Protein AF-A0A1I6TSQ2-F1 (afdb_monomer_lite)

Foldseek 3Di:
DDQDPVNVVVLQCLLQDDPDVVLNVVLLVCLVVVLVVVLVVVQVVCCVPPRHDPVCSVVSSVVSSSVSSSVSSNVVSVVVVVD

Secondary structure (DSSP, 8-state):
----HHHHHHHHHHHH--S-HHHHHHHHHHHHHHHHHHHHHHHHHHHHHH---HHHHHHHHHHHHHHHHHHHHHHHHHHHH--

Sequence (83 aa):
MMTSLTEVKNMWSTTTDYNSPWLKLFSVIATVVVGWAISWELSGAWEEMFGYSSVITVLTTILVLLTLYFCFSYVITQTSKLN

pLDDT: mean 84.0, std 8.36, range [47.41, 92.25]

Organism: NCBI:txid619731

Structure (mmCIF, N/CA/C/O backbone):
data_AF-A0A1I6TSQ2-F1
#
_entry.id   AF-A0A1I6TSQ2-F1
#
loop_
_atom_site.group_PDB
_atom_site.id
_atom_site.type_symbol
_atom_site.label_atom_id
_atom_site.label_alt_id
_atom_site.label_comp_id
_atom_site.label_asym_id
_atom_site.label_entity_id
_atom_site.label_seq_id
_atom_site.pdbx_PDB_ins_code
_atom_site.Cartn_x
_atom_site.Cartn_y
_atom_site.Cartn_z
_atom_site.occupancy
_atom_site.B_iso_or_equiv
_atom_site.auth_seq_id
_atom_site.auth_comp_id
_atom_site.auth_asym_id
_atom_site.auth_atom_id
_atom_site.pdbx_PDB_model_num
ATOM 1 N N . MET A 1 1 ? -15.336 17.744 -8.093 1.00 47.41 1 MET A N 1
ATOM 2 C CA . MET A 1 1 ? -15.363 17.797 -6.618 1.00 47.41 1 MET A CA 1
ATOM 3 C C . MET A 1 1 ? -13.959 17.437 -6.166 1.00 47.41 1 MET A C 1
ATOM 5 O O . MET A 1 1 ? -13.523 16.338 -6.476 1.00 47.41 1 MET A O 1
ATOM 9 N N . MET A 1 2 ? -13.193 18.388 -5.631 1.00 52.72 2 MET A N 1
ATOM 10 C CA . MET A 1 2 ? -11.804 18.133 -5.241 1.00 52.72 2 MET A CA 1
ATOM 11 C C . MET A 1 2 ? -11.835 17.508 -3.849 1.00 52.72 2 MET A C 1
ATOM 13 O O . MET A 1 2 ? -12.104 18.209 -2.879 1.00 52.72 2 MET A O 1
ATOM 17 N N . THR A 1 3 ? -11.659 16.190 -3.770 1.00 66.12 3 THR A N 1
ATOM 18 C CA . THR A 1 3 ? -11.541 15.476 -2.497 1.00 66.12 3 THR A CA 1
ATOM 19 C C . THR A 1 3 ? -10.349 16.049 -1.746 1.00 66.12 3 THR A C 1
ATOM 21 O O . THR A 1 3 ? -9.231 16.080 -2.266 1.00 66.12 3 THR A O 1
ATOM 24 N N . SER A 1 4 ? -10.581 16.560 -0.541 1.00 83.25 4 SER A N 1
ATOM 25 C CA . SER A 1 4 ? -9.490 17.128 0.248 1.00 83.25 4 SER A CA 1
ATOM 26 C C . SER A 1 4 ? -8.573 16.008 0.752 1.00 83.25 4 SER A C 1
ATOM 28 O O . SER A 1 4 ? -9.023 14.900 1.048 1.00 83.25 4 SER A O 1
ATOM 30 N N . LEU A 1 5 ? -7.274 16.285 0.901 1.00 81.62 5 LEU A N 1
ATOM 31 C CA . LEU A 1 5 ? -6.320 15.349 1.522 1.00 81.62 5 LEU A CA 1
ATOM 32 C C . LEU A 1 5 ? -6.808 14.859 2.898 1.00 81.62 5 LEU A C 1
ATOM 34 O O . LEU A 1 5 ? -6.574 13.713 3.280 1.00 81.62 5 LEU A O 1
ATOM 38 N N . THR A 1 6 ? -7.532 15.716 3.615 1.00 83.00 6 THR A N 1
ATOM 39 C CA . THR A 1 6 ? -8.173 15.402 4.893 1.00 83.00 6 THR A CA 1
ATOM 40 C C . THR A 1 6 ? -9.258 14.335 4.754 1.00 83.00 6 THR A C 1
ATOM 42 O O . THR A 1 6 ? -9.315 13.421 5.571 1.00 83.00 6 THR A O 1
ATOM 45 N N . GLU A 1 7 ? -10.093 14.399 3.715 1.00 82.69 7 GLU A N 1
ATOM 46 C CA . GLU A 1 7 ? -11.120 13.384 3.449 1.00 82.69 7 GLU A CA 1
ATOM 47 C C . GLU A 1 7 ? -10.497 12.034 3.096 1.00 82.69 7 GLU A C 1
ATOM 49 O O . GLU A 1 7 ? -10.920 11.010 3.630 1.00 82.69 7 GLU A O 1
ATOM 54 N N . VAL A 1 8 ? -9.448 12.030 2.268 1.00 81.31 8 VAL A N 1
ATOM 55 C CA . VAL A 1 8 ? -8.719 10.800 1.918 1.00 81.31 8 VAL A CA 1
ATOM 56 C C . VAL A 1 8 ? -8.089 10.177 3.163 1.00 81.31 8 VAL A C 1
ATOM 58 O O . VAL A 1 8 ? -8.230 8.976 3.392 1.00 81.31 8 VAL A O 1
ATOM 61 N N . LYS A 1 9 ? -7.456 10.994 4.015 1.00 84.81 9 LYS A N 1
ATOM 62 C CA . LYS A 1 9 ? -6.886 10.543 5.291 1.00 84.81 9 LYS A CA 1
ATOM 63 C C . LYS A 1 9 ? -7.954 9.954 6.215 1.00 84.81 9 LYS A C 1
ATOM 65 O O . LYS A 1 9 ? -7.735 8.887 6.785 1.00 84.81 9 LYS A O 1
ATOM 70 N N . ASN A 1 10 ? -9.092 10.629 6.366 1.00 83.94 10 ASN A N 1
ATOM 71 C CA . ASN A 1 10 ? -10.180 10.154 7.219 1.00 83.94 10 ASN A CA 1
ATOM 72 C C . ASN A 1 10 ? -10.748 8.832 6.698 1.00 83.94 10 ASN A C 1
ATOM 74 O O . ASN A 1 10 ? -10.871 7.883 7.465 1.00 83.94 10 ASN A O 1
ATOM 78 N N . MET A 1 11 ? -11.008 8.734 5.392 1.00 83.75 11 MET A N 1
ATOM 79 C CA . MET A 1 11 ? -11.492 7.504 4.768 1.00 83.75 11 MET A CA 1
ATOM 80 C C . MET A 1 11 ? -10.507 6.349 4.964 1.00 83.75 11 MET A C 1
ATOM 82 O O . MET A 1 11 ? -10.918 5.251 5.339 1.00 83.75 11 MET A O 1
ATOM 86 N N . TRP A 1 12 ? -9.210 6.593 4.768 1.00 83.00 12 TRP A N 1
ATOM 87 C CA . TRP A 1 12 ? -8.164 5.603 5.010 1.00 83.00 12 TRP A CA 1
ATOM 88 C C . TRP A 1 12 ? -8.154 5.132 6.463 1.00 83.00 12 TRP A C 1
ATOM 90 O O . TRP A 1 12 ? -8.180 3.930 6.725 1.00 83.00 12 TRP A O 1
ATOM 100 N N . SER A 1 13 ? -8.175 6.069 7.413 1.00 82.44 13 SER A N 1
ATOM 101 C CA . SER A 1 13 ? -8.190 5.754 8.841 1.00 82.44 13 SER A CA 1
ATOM 102 C C . SER A 1 13 ? -9.416 4.923 9.211 1.00 82.44 13 SER A C 1
ATOM 104 O O . SER A 1 13 ? -9.272 3.871 9.813 1.00 82.44 13 SER A O 1
ATOM 106 N N . THR A 1 14 ? -10.616 5.330 8.796 1.00 81.81 14 THR A N 1
ATOM 107 C CA . THR A 1 14 ? -11.855 4.597 9.099 1.00 81.81 14 THR A CA 1
ATOM 108 C C . THR A 1 14 ? -11.890 3.207 8.469 1.00 81.81 14 THR A C 1
ATOM 110 O O . THR A 1 14 ? -12.479 2.289 9.027 1.00 81.81 14 THR A O 1
ATOM 113 N N . THR A 1 15 ? -11.276 3.044 7.300 1.00 79.94 15 THR A N 1
ATOM 114 C CA . THR A 1 15 ? -11.257 1.769 6.573 1.00 79.94 15 THR A CA 1
ATOM 115 C C . THR A 1 15 ? -10.258 0.785 7.174 1.00 79.94 15 THR A C 1
ATOM 117 O O . THR A 1 15 ? -10.471 -0.420 7.123 1.00 79.94 15 THR A O 1
ATOM 120 N N . THR A 1 16 ? -9.164 1.293 7.736 1.00 76.81 16 THR A N 1
ATOM 121 C CA . THR A 1 16 ? -8.056 0.483 8.266 1.00 76.81 16 THR A CA 1
ATOM 122 C C . THR A 1 16 ? -8.139 0.277 9.781 1.00 76.81 16 THR A C 1
ATOM 124 O O . THR A 1 16 ? -7.383 -0.518 10.347 1.00 76.81 16 THR A O 1
ATOM 127 N N . ASP A 1 17 ? -9.080 0.952 10.445 1.00 77.94 17 ASP A N 1
ATOM 128 C CA . ASP A 1 17 ? -9.270 0.871 11.886 1.00 77.94 17 ASP A CA 1
ATOM 129 C C . ASP A 1 17 ? -10.348 -0.145 12.280 1.00 77.94 17 ASP A C 1
AT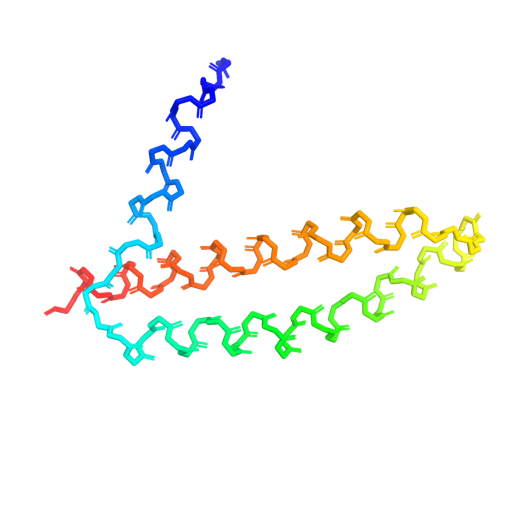OM 131 O O . ASP A 1 17 ? -11.523 0.167 12.458 1.00 77.94 17 ASP A O 1
ATOM 135 N N . TYR A 1 18 ? -9.927 -1.401 12.416 1.00 77.06 18 TYR A N 1
ATOM 136 C CA . TYR A 1 18 ? -10.729 -2.480 12.994 1.00 77.06 18 TYR A CA 1
ATOM 137 C C . TYR A 1 18 ? -10.088 -3.004 14.287 1.00 77.06 18 TYR A C 1
ATOM 139 O O . TYR A 1 18 ? -8.867 -3.142 14.393 1.00 77.06 18 TYR A O 1
ATOM 147 N N . ASN A 1 19 ? -10.922 -3.307 15.289 1.00 74.06 19 ASN A N 1
ATOM 148 C CA . ASN A 1 19 ? -10.479 -3.650 16.650 1.00 74.06 19 ASN A CA 1
ATOM 149 C C . ASN A 1 19 ? -9.759 -5.002 16.759 1.00 74.06 19 ASN A C 1
ATOM 151 O O . ASN A 1 19 ? -8.986 -5.210 17.690 1.00 74.06 19 ASN A O 1
ATOM 155 N N . SER A 1 20 ? -10.003 -5.934 15.833 1.00 82.25 20 SER A N 1
ATOM 156 C CA . SER A 1 20 ? -9.428 -7.278 15.920 1.00 82.25 20 SER A CA 1
ATOM 157 C C . SER A 1 20 ? -7.975 -7.306 15.420 1.00 82.25 20 SER A C 1
ATOM 159 O O . SER A 1 20 ? -7.738 -7.075 14.227 1.00 82.25 20 SER A O 1
ATOM 161 N N . PRO A 1 21 ? -6.991 -7.651 16.278 1.00 81.69 21 PRO A N 1
ATOM 162 C CA . PRO A 1 21 ? -5.588 -7.745 15.873 1.00 81.69 21 PRO A CA 1
ATOM 163 C C . PRO A 1 21 ? -5.349 -8.878 14.866 1.00 81.69 21 PRO A C 1
ATOM 165 O O . PRO A 1 21 ? -4.499 -8.750 13.988 1.00 81.69 21 PRO A O 1
ATOM 168 N N . TRP A 1 22 ? -6.139 -9.956 14.932 1.00 83.25 22 TRP A N 1
ATOM 169 C CA . TRP A 1 22 ? -6.063 -11.077 13.991 1.00 83.25 22 TRP A CA 1
ATOM 170 C C . TRP A 1 22 ? -6.483 -10.679 12.577 1.00 83.25 22 TRP A C 1
ATOM 172 O O . TRP A 1 22 ? -5.828 -11.063 11.611 1.00 83.25 22 TRP A O 1
ATOM 182 N N . LEU A 1 23 ? -7.529 -9.857 12.450 1.00 84.56 23 LEU A N 1
ATOM 183 C CA . LEU A 1 23 ? -7.959 -9.333 11.152 1.00 84.56 23 LEU A CA 1
ATOM 184 C C . LEU A 1 23 ? -6.937 -8.337 10.589 1.00 84.56 23 LEU A C 1
ATOM 186 O O . LEU A 1 23 ? -6.678 -8.346 9.386 1.00 84.56 23 LEU A O 1
ATOM 190 N N . LYS A 1 24 ? -6.303 -7.520 11.448 1.00 82.00 24 LYS A N 1
ATO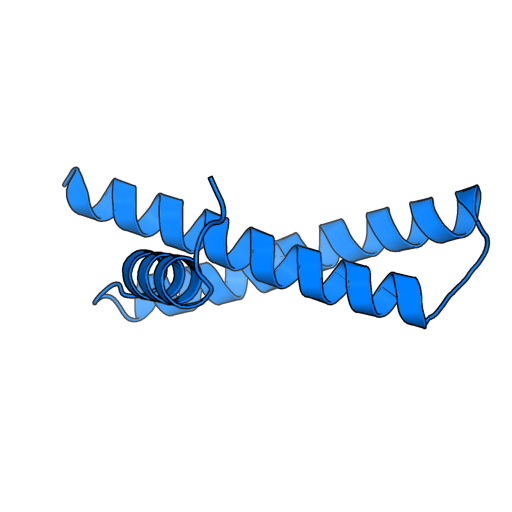M 191 C CA . LYS A 1 24 ? -5.190 -6.633 11.051 1.00 82.00 24 LYS A CA 1
ATOM 192 C C . LYS A 1 24 ? -4.024 -7.444 10.506 1.00 82.00 24 LYS A C 1
ATOM 194 O O . LYS A 1 24 ? -3.596 -7.204 9.378 1.00 82.00 24 LYS A O 1
ATOM 199 N N . LEU A 1 25 ? -3.586 -8.466 11.233 1.00 87.19 25 LEU A N 1
ATOM 200 C CA . LEU A 1 25 ? -2.513 -9.341 10.775 1.00 87.19 25 LEU A CA 1
ATOM 201 C C . LEU A 1 25 ? -2.861 -10.037 9.451 1.00 87.19 25 LEU A C 1
ATOM 203 O O . LEU A 1 25 ? -2.060 -10.009 8.519 1.00 87.19 25 LEU A O 1
ATOM 207 N N . PHE A 1 26 ? -4.070 -10.592 9.336 1.00 88.12 26 PHE A N 1
ATOM 208 C CA . PHE A 1 26 ? -4.532 -11.235 8.108 1.00 88.12 26 PHE A CA 1
ATOM 209 C C . PHE A 1 26 ? -4.527 -10.273 6.915 1.00 88.12 26 PHE A C 1
ATOM 211 O O . PHE A 1 26 ? -3.993 -10.619 5.866 1.00 88.12 26 PHE A O 1
ATOM 218 N N . SER A 1 27 ? -5.048 -9.051 7.078 1.00 86.94 27 SER A N 1
ATOM 219 C CA . SER A 1 27 ? -5.051 -8.050 6.003 1.00 86.94 27 SER A CA 1
ATOM 220 C C . SER A 1 27 ? -3.647 -7.703 5.517 1.00 86.94 27 SER A C 1
ATOM 222 O O . SER A 1 27 ? -3.429 -7.607 4.312 1.00 86.94 27 SER A O 1
ATOM 224 N N . VAL A 1 28 ? -2.676 -7.578 6.426 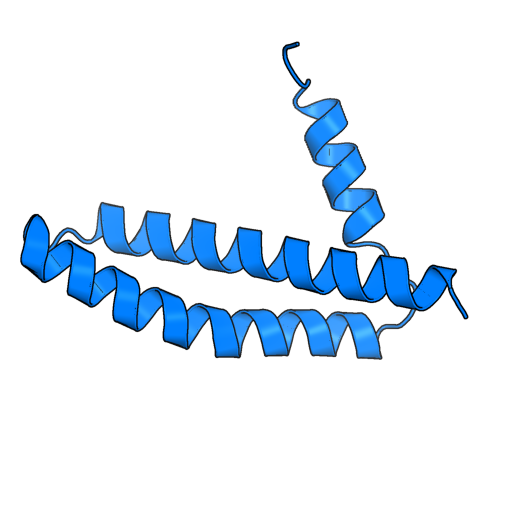1.00 87.75 28 VAL A N 1
ATOM 225 C CA . VAL A 1 28 ? -1.284 -7.276 6.070 1.00 87.75 28 VAL A CA 1
ATOM 226 C C . VAL A 1 28 ? -0.653 -8.455 5.335 1.00 87.75 28 VAL A C 1
ATOM 228 O O . VAL A 1 28 ? -0.068 -8.262 4.274 1.00 87.75 28 VAL A O 1
ATOM 231 N N . ILE A 1 29 ? -0.818 -9.681 5.841 1.00 90.12 29 ILE A N 1
ATOM 232 C CA . ILE A 1 29 ? -0.271 -10.884 5.197 1.00 90.12 29 ILE A CA 1
ATOM 233 C C . ILE A 1 29 ? -0.881 -11.075 3.804 1.00 90.12 29 ILE A C 1
ATOM 235 O O . ILE A 1 29 ? -0.145 -11.263 2.838 1.00 90.12 29 ILE A O 1
ATOM 239 N N . ALA A 1 30 ? -2.206 -10.972 3.679 1.00 88.81 30 ALA A N 1
ATOM 240 C CA . ALA A 1 30 ? -2.896 -11.081 2.398 1.00 88.81 30 ALA A CA 1
ATOM 241 C C . ALA A 1 30 ? -2.424 -10.001 1.411 1.00 88.81 30 ALA A C 1
ATOM 243 O O . ALA A 1 30 ? -2.155 -10.307 0.252 1.00 88.81 30 ALA A O 1
ATOM 244 N N . THR A 1 31 ? -2.241 -8.762 1.882 1.00 91.38 31 THR A N 1
ATOM 245 C CA . THR A 1 31 ? -1.690 -7.663 1.074 1.00 91.38 31 THR A CA 1
ATOM 246 C C . THR A 1 31 ? -0.300 -7.993 0.552 1.00 91.38 31 THR A C 1
ATOM 248 O O . THR A 1 31 ? -0.040 -7.790 -0.627 1.00 91.38 31 THR A O 1
ATOM 251 N N . VAL A 1 32 ? 0.594 -8.502 1.402 1.00 90.25 32 VAL A N 1
ATOM 252 C CA . VAL A 1 32 ? 1.972 -8.812 0.999 1.00 90.25 32 VAL A CA 1
ATOM 253 C C . VAL A 1 32 ? 2.000 -9.962 -0.004 1.00 90.25 32 VAL A C 1
ATOM 255 O O . VAL A 1 32 ? 2.654 -9.841 -1.035 1.00 90.25 32 VAL A O 1
ATOM 258 N N . VAL A 1 33 ? 1.267 -11.049 0.252 1.00 92.25 33 VAL A N 1
ATOM 259 C CA . VAL A 1 33 ? 1.249 -12.230 -0.629 1.00 92.25 33 VAL A CA 1
ATOM 260 C C . VAL A 1 33 ? 0.656 -11.889 -1.997 1.00 92.25 33 VAL A C 1
ATOM 262 O O . VAL A 1 33 ? 1.266 -12.168 -3.027 1.00 92.25 33 VAL A O 1
ATOM 265 N N . VAL A 1 34 ? -0.517 -11.253 -2.017 1.00 92.12 34 VAL A N 1
ATOM 266 C CA . VAL A 1 34 ? -1.200 -10.894 -3.268 1.00 92.12 34 VAL A CA 1
ATOM 267 C C . VAL A 1 34 ? -0.467 -9.757 -3.975 1.00 92.12 34 VAL A C 1
ATOM 269 O O . VAL A 1 34 ? -0.287 -9.792 -5.189 1.00 92.12 34 VAL A O 1
ATOM 272 N N . GLY A 1 35 ? 0.005 -8.765 -3.221 1.00 89.56 35 GLY A N 1
ATOM 273 C CA . GLY A 1 35 ? 0.728 -7.6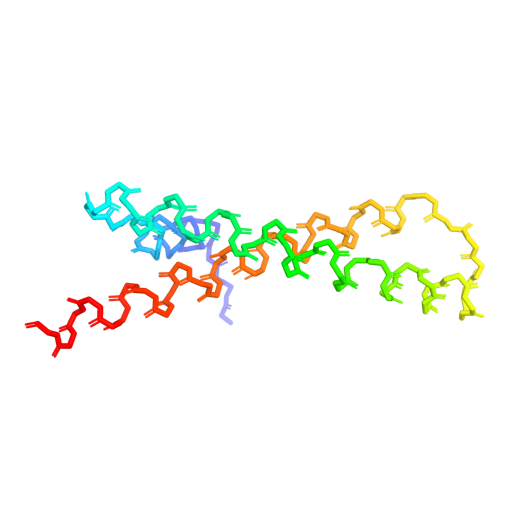21 -3.761 1.00 89.56 35 GLY A CA 1
ATOM 274 C C . GLY A 1 35 ? 2.058 -8.004 -4.379 1.00 89.56 35 GLY A C 1
ATOM 275 O O . GLY A 1 35 ? 2.409 -7.448 -5.416 1.00 89.56 35 GLY A O 1
ATOM 276 N N . TRP A 1 36 ? 2.755 -8.989 -3.814 1.00 89.12 36 TRP A N 1
ATOM 277 C CA . TRP A 1 36 ? 3.957 -9.550 -4.419 1.00 89.12 36 TRP A CA 1
ATOM 278 C C . TRP A 1 36 ? 3.666 -10.166 -5.790 1.00 89.12 36 TRP A C 1
ATOM 280 O O . TRP A 1 36 ? 4.315 -9.804 -6.769 1.00 89.12 36 TRP A O 1
ATOM 290 N N . ALA A 1 37 ? 2.658 -11.041 -5.878 1.00 90.81 37 ALA A N 1
ATOM 291 C CA . ALA A 1 37 ? 2.286 -11.692 -7.133 1.00 90.81 37 ALA A CA 1
ATOM 292 C C . ALA A 1 37 ? 1.874 -10.673 -8.209 1.00 90.81 37 ALA A C 1
ATOM 294 O O . ALA A 1 37 ? 2.368 -10.725 -9.331 1.00 90.81 37 ALA A O 1
ATOM 295 N N . ILE A 1 38 ? 1.033 -9.695 -7.855 1.00 90.31 38 ILE A N 1
ATOM 296 C CA . ILE A 1 38 ? 0.592 -8.656 -8.798 1.00 90.31 38 ILE A CA 1
ATOM 297 C C . ILE A 1 38 ? 1.760 -7.765 -9.232 1.00 90.31 38 ILE A C 1
ATOM 299 O O . ILE A 1 38 ? 1.865 -7.434 -10.409 1.00 90.31 38 ILE A O 1
ATOM 303 N N . SER A 1 39 ? 2.648 -7.382 -8.309 1.00 89.44 39 SER A N 1
ATOM 304 C CA . SER A 1 39 ? 3.795 -6.523 -8.638 1.00 89.44 39 SER A CA 1
ATOM 305 C C . SER A 1 39 ? 4.782 -7.222 -9.571 1.00 89.44 39 SER A C 1
ATOM 307 O O . SER A 1 39 ? 5.359 -6.567 -10.436 1.00 89.44 39 SER A O 1
ATOM 309 N N . TRP A 1 40 ? 4.945 -8.542 -9.430 1.00 88.00 40 TRP A N 1
ATOM 310 C CA . TRP A 1 40 ? 5.774 -9.349 -10.323 1.00 88.00 40 TRP A CA 1
ATOM 311 C C . TRP A 1 40 ? 5.254 -9.310 -11.765 1.00 88.00 40 TRP A C 1
ATOM 313 O O . TRP A 1 40 ? 5.991 -8.938 -12.677 1.00 88.00 40 TRP A O 1
ATOM 323 N N . GLU A 1 41 ? 3.968 -9.608 -11.957 1.00 92.19 41 GLU A N 1
ATOM 324 C CA . GLU A 1 41 ? 3.324 -9.583 -13.276 1.00 92.19 41 GLU A CA 1
ATOM 325 C C . GLU A 1 41 ? 3.325 -8.173 -13.883 1.00 92.19 41 GLU A C 1
ATOM 327 O O . GLU A 1 41 ? 3.654 -7.993 -15.056 1.00 92.19 41 GLU A O 1
ATOM 332 N N . LEU A 1 42 ? 3.022 -7.142 -13.080 1.00 87.31 42 LEU A N 1
ATOM 333 C CA . LEU A 1 42 ? 3.011 -5.767 -13.580 1.00 87.31 42 LEU A CA 1
ATOM 334 C C . LEU A 1 42 ? 4.412 -5.284 -13.959 1.00 87.31 42 L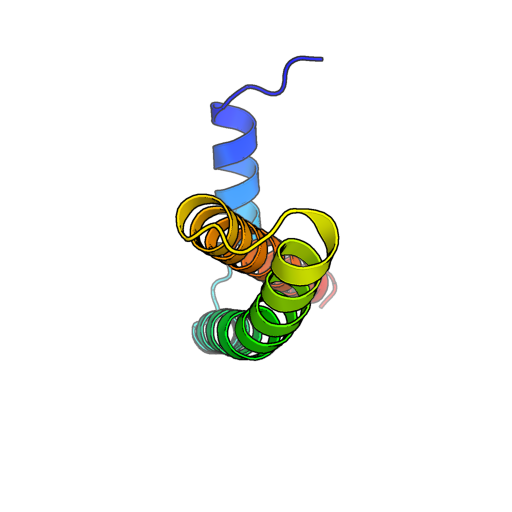EU A C 1
ATOM 336 O O . LEU A 1 42 ? 4.546 -4.561 -14.941 1.00 87.31 42 LEU A O 1
ATOM 340 N N . SER A 1 43 ? 5.452 -5.678 -13.217 1.00 87.44 43 SER A N 1
ATOM 341 C CA . SER A 1 43 ? 6.833 -5.353 -13.585 1.00 87.44 43 SER A CA 1
ATOM 342 C C . SER A 1 43 ? 7.219 -5.989 -14.918 1.00 87.44 43 SER A C 1
ATOM 344 O O . SER A 1 43 ? 7.837 -5.313 -15.735 1.00 87.44 43 SER A O 1
ATOM 346 N N . GLY A 1 44 ? 6.827 -7.247 -15.154 1.00 87.12 44 GLY A N 1
ATOM 347 C CA . GLY A 1 44 ? 7.045 -7.915 -16.439 1.00 87.12 44 GLY A CA 1
ATOM 348 C C . GLY A 1 44 ? 6.336 -7.196 -17.589 1.00 87.12 44 GLY A C 1
ATOM 349 O O . GLY A 1 44 ? 6.952 -6.899 -18.608 1.00 87.12 44 GLY A O 1
ATOM 350 N N . ALA A 1 45 ? 5.071 -6.817 -17.389 1.00 87.75 45 ALA A N 1
ATOM 351 C CA . ALA A 1 45 ? 4.301 -6.072 -18.385 1.00 87.75 45 ALA A CA 1
ATOM 352 C C . ALA A 1 45 ? 4.902 -4.684 -18.687 1.00 87.75 45 ALA A C 1
ATOM 354 O O . ALA A 1 45 ? 4.935 -4.253 -19.841 1.00 87.75 45 ALA A O 1
ATOM 355 N N . TRP A 1 46 ? 5.395 -3.976 -17.665 1.00 85.38 46 TRP A N 1
ATOM 356 C CA . TRP A 1 46 ? 6.094 -2.700 -17.846 1.00 85.38 46 TRP A CA 1
ATOM 357 C C . TRP A 1 46 ? 7.379 -2.863 -18.654 1.00 85.38 46 TRP A C 1
ATOM 359 O O . TRP A 1 46 ? 7.631 -2.067 -19.560 1.00 85.38 46 TRP A O 1
ATOM 369 N N . GLU A 1 47 ? 8.168 -3.889 -18.339 1.00 89.31 47 GLU A N 1
ATOM 370 C CA . GLU A 1 47 ? 9.414 -4.187 -19.038 1.00 89.31 47 GLU A CA 1
ATOM 371 C C . GLU A 1 47 ? 9.171 -4.528 -20.512 1.00 89.31 47 GLU A C 1
ATOM 373 O O . GLU A 1 47 ? 9.884 -4.018 -21.374 1.00 89.31 47 GLU A O 1
ATOM 378 N N . GLU A 1 48 ? 8.128 -5.302 -20.816 1.00 88.44 48 GLU A N 1
ATOM 379 C CA . GLU A 1 48 ? 7.764 -5.657 -22.191 1.00 88.44 48 GLU A CA 1
ATOM 380 C C . GLU A 1 48 ? 7.294 -4.443 -23.008 1.00 88.44 48 GLU A C 1
ATOM 382 O O . GLU A 1 48 ? 7.680 -4.281 -2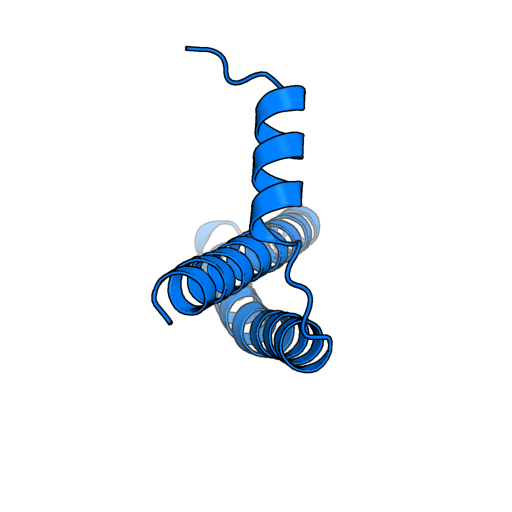4.166 1.00 88.44 48 GLU A O 1
ATOM 387 N N . MET A 1 49 ? 6.479 -3.564 -22.417 1.00 86.81 49 MET A N 1
ATOM 388 C CA . MET A 1 49 ? 5.879 -2.438 -23.144 1.00 86.81 49 MET A CA 1
ATOM 389 C C . MET A 1 49 ? 6.795 -1.215 -23.269 1.00 86.81 49 MET A C 1
ATOM 391 O O . MET A 1 49 ? 6.749 -0.513 -24.280 1.00 86.81 49 MET A O 1
ATOM 395 N N . PHE A 1 50 ? 7.590 -0.918 -22.240 1.00 86.88 50 PHE A N 1
ATOM 396 C CA . PHE A 1 50 ? 8.328 0.347 -22.131 1.00 86.88 50 PHE A CA 1
ATOM 397 C C . PHE A 1 50 ? 9.824 0.162 -21.846 1.00 86.88 50 PHE A C 1
ATOM 399 O O . PHE A 1 50 ? 10.563 1.148 -21.819 1.00 86.88 50 PHE A O 1
ATOM 406 N N . GLY A 1 51 ? 10.281 -1.080 -21.660 1.00 82.62 51 GLY A N 1
ATOM 407 C CA . GLY A 1 51 ? 11.625 -1.390 -21.188 1.00 82.62 51 GLY A CA 1
ATOM 408 C C . GLY A 1 51 ? 11.758 -1.282 -19.667 1.00 82.62 51 GLY A C 1
ATOM 409 O O . GLY A 1 51 ? 10.930 -0.688 -18.973 1.00 82.62 51 GLY A O 1
ATOM 410 N N . TYR A 1 52 ? 12.822 -1.877 -19.127 1.00 82.38 52 TYR A N 1
ATOM 411 C CA . TYR A 1 52 ? 13.047 -1.912 -17.684 1.00 82.38 52 TYR A CA 1
ATOM 412 C C . TYR A 1 52 ? 13.311 -0.511 -17.103 1.00 82.38 52 TYR A C 1
ATOM 414 O O . TYR A 1 52 ? 14.252 0.183 -17.496 1.00 82.38 52 TYR A O 1
ATOM 422 N N . SER A 1 53 ? 12.513 -0.120 -16.104 1.00 85.81 53 SER A N 1
ATOM 423 C CA . SER A 1 53 ? 12.694 1.111 -15.330 1.00 85.81 53 SER A CA 1
ATOM 424 C C . SER A 1 53 ? 12.465 0.847 -13.846 1.00 85.81 53 SER A C 1
ATOM 426 O O . SER A 1 53 ? 11.334 0.633 -13.406 1.00 85.81 53 SER A O 1
ATOM 428 N N . SER A 1 54 ? 13.534 0.921 -13.045 1.00 84.88 54 SER A N 1
ATOM 429 C CA . SER A 1 54 ? 13.449 0.629 -11.606 1.00 84.88 54 SER A CA 1
ATOM 430 C C . SER A 1 54 ? 12.495 1.572 -10.867 1.00 84.88 54 SER A C 1
ATOM 432 O O . SER A 1 54 ? 11.805 1.154 -9.941 1.00 84.88 54 SER A O 1
ATOM 434 N N . VAL A 1 55 ? 12.403 2.834 -11.298 1.00 87.75 55 VAL A N 1
ATOM 435 C CA . VAL A 1 55 ? 11.528 3.837 -10.679 1.00 87.75 55 VAL A CA 1
ATOM 436 C C . VAL A 1 55 ? 10.058 3.471 -10.880 1.00 87.75 55 VAL A C 1
ATOM 438 O O . VAL A 1 55 ? 9.284 3.506 -9.925 1.00 87.75 55 VAL A O 1
ATOM 441 N N . ILE A 1 56 ? 9.673 3.080 -12.098 1.00 85.94 56 ILE A N 1
ATOM 442 C CA . ILE A 1 56 ? 8.289 2.701 -12.411 1.00 85.94 56 ILE A CA 1
ATOM 443 C C . ILE A 1 56 ? 7.910 1.411 -11.688 1.00 85.94 56 ILE A C 1
ATOM 445 O O . ILE A 1 56 ? 6.836 1.352 -11.089 1.00 85.94 56 ILE A O 1
ATOM 449 N N . THR A 1 57 ? 8.800 0.417 -11.662 1.00 86.69 57 THR A N 1
ATOM 450 C CA . THR A 1 57 ? 8.571 -0.837 -10.933 1.00 86.69 57 THR A CA 1
ATOM 451 C C . THR A 1 57 ? 8.346 -0.588 -9.440 1.00 86.69 57 THR A C 1
ATOM 453 O O . THR A 1 57 ? 7.389 -1.109 -8.862 1.00 86.69 57 THR A O 1
ATOM 456 N N . VAL A 1 58 ? 9.166 0.258 -8.807 1.00 88.56 58 VAL A N 1
ATOM 457 C CA . VAL A 1 58 ? 9.023 0.588 -7.379 1.00 88.56 58 VAL A CA 1
ATOM 458 C C . VAL A 1 58 ? 7.731 1.361 -7.110 1.00 88.56 58 VAL A C 1
ATOM 460 O O . VAL A 1 58 ? 6.981 0.989 -6.207 1.00 88.56 58 VAL A O 1
ATOM 463 N N . LEU A 1 59 ? 7.428 2.400 -7.897 1.00 89.19 59 LEU A N 1
ATOM 464 C CA . LEU A 1 59 ? 6.195 3.182 -7.735 1.00 89.19 59 LEU A CA 1
ATOM 465 C C . LEU A 1 59 ? 4.948 2.310 -7.895 1.00 89.19 59 LEU A C 1
ATOM 467 O O . LEU A 1 59 ? 4.018 2.398 -7.096 1.00 89.19 59 LEU A O 1
ATOM 471 N N . THR A 1 60 ? 4.959 1.431 -8.892 1.00 88.19 60 THR A N 1
ATOM 472 C CA . THR A 1 60 ? 3.881 0.478 -9.148 1.00 88.19 60 THR A CA 1
ATOM 473 C C . THR A 1 60 ? 3.694 -0.472 -7.973 1.00 88.19 60 THR A C 1
ATOM 475 O O . THR A 1 60 ? 2.577 -0.634 -7.493 1.00 88.19 60 THR A O 1
ATOM 478 N N . THR A 1 61 ? 4.783 -1.044 -7.456 1.00 88.69 61 THR A N 1
ATOM 479 C CA . THR A 1 61 ? 4.745 -1.952 -6.302 1.00 88.69 61 THR A CA 1
ATOM 480 C C . THR A 1 61 ? 4.142 -1.263 -5.074 1.00 88.69 61 THR A C 1
ATOM 482 O O . THR A 1 61 ? 3.263 -1.817 -4.415 1.00 88.69 61 THR A O 1
ATOM 485 N N . ILE A 1 62 ? 4.551 -0.021 -4.786 1.00 89.31 62 ILE A N 1
ATOM 486 C CA . ILE A 1 62 ? 4.000 0.766 -3.671 1.00 89.31 62 ILE A CA 1
ATOM 487 C C . ILE A 1 62 ? 2.499 1.010 -3.870 1.00 89.31 62 ILE A C 1
ATOM 489 O O . ILE A 1 62 ? 1.716 0.807 -2.941 1.00 89.31 62 ILE A O 1
ATOM 493 N N . LEU A 1 63 ? 2.080 1.413 -5.073 1.00 90.19 63 LEU A N 1
ATOM 494 C CA . LEU A 1 63 ? 0.670 1.653 -5.383 1.00 90.19 63 LEU A CA 1
ATOM 495 C C . LEU A 1 63 ? -0.173 0.380 -5.263 1.00 90.19 63 LEU A C 1
ATOM 497 O O . LEU A 1 63 ? -1.267 0.434 -4.699 1.00 90.19 63 LEU A O 1
ATOM 501 N N . VAL A 1 64 ? 0.332 -0.760 -5.736 1.00 90.94 64 VAL A N 1
ATOM 502 C CA . VAL A 1 64 ? -0.334 -2.065 -5.622 1.00 90.94 64 VAL A CA 1
ATOM 503 C C . VAL A 1 64 ? -0.518 -2.444 -4.155 1.00 90.94 64 VAL A C 1
ATOM 505 O O . VAL A 1 64 ? -1.634 -2.765 -3.749 1.00 90.94 64 VAL A O 1
ATOM 508 N N . LEU A 1 65 ? 0.537 -2.349 -3.338 1.00 90.12 65 LEU A N 1
ATOM 509 C CA . LEU A 1 65 ? 0.469 -2.678 -1.912 1.00 90.12 65 LEU A CA 1
ATOM 510 C C . LEU A 1 65 ? -0.512 -1.773 -1.158 1.00 90.12 65 LEU A C 1
ATOM 512 O O . LEU A 1 65 ? -1.333 -2.269 -0.389 1.00 90.12 65 LEU A O 1
ATOM 516 N N . LEU A 1 66 ? -0.472 -0.460 -1.399 1.00 89.50 66 LEU A N 1
ATOM 517 C CA . LEU A 1 66 ? -1.399 0.485 -0.771 1.00 89.50 66 LEU A CA 1
ATOM 518 C C . LEU A 1 66 ? -2.850 0.216 -1.186 1.00 89.50 66 LEU A C 1
ATOM 520 O O . LEU A 1 66 ? -3.743 0.210 -0.339 1.00 89.50 66 LEU A O 1
ATOM 524 N N . THR A 1 67 ? -3.084 -0.037 -2.473 1.00 90.06 67 THR A N 1
ATOM 525 C CA . THR A 1 67 ? -4.428 -0.297 -3.003 1.00 90.06 67 THR A CA 1
ATOM 526 C C . THR A 1 67 ? -4.994 -1.594 -2.438 1.00 90.06 67 THR A C 1
ATOM 528 O O . THR A 1 67 ? -6.120 -1.609 -1.948 1.00 90.06 67 THR A O 1
ATOM 531 N N . LEU A 1 68 ? -4.207 -2.672 -2.434 1.00 90.06 68 LEU A N 1
ATOM 532 C CA . LEU A 1 68 ? -4.628 -3.957 -1.878 1.00 90.06 68 LEU A CA 1
ATOM 533 C C . LEU A 1 68 ? -4.896 -3.879 -0.382 1.00 90.06 68 LEU A C 1
ATOM 535 O O . LEU A 1 68 ? -5.912 -4.405 0.069 1.00 90.06 68 LEU A O 1
ATOM 539 N N . TYR A 1 69 ? -4.031 -3.196 0.371 1.00 88.19 69 TYR A N 1
ATOM 540 C CA . TYR A 1 69 ? -4.248 -2.996 1.798 1.00 88.19 69 TYR A CA 1
ATOM 541 C C . TYR A 1 69 ? -5.578 -2.294 2.042 1.00 88.19 69 TYR A C 1
ATOM 543 O O . TYR A 1 69 ? -6.412 -2.797 2.790 1.00 88.19 69 TYR A O 1
ATOM 551 N N . PHE A 1 70 ? -5.826 -1.189 1.334 1.00 88.06 70 PHE A N 1
ATOM 552 C CA . PHE A 1 70 ? -7.086 -0.468 1.433 1.00 88.06 70 PHE A CA 1
ATOM 553 C C . PHE A 1 70 ? -8.290 -1.348 1.070 1.00 88.06 70 PHE A C 1
ATOM 555 O O . PHE A 1 70 ? -9.269 -1.373 1.813 1.00 88.06 70 PHE A O 1
ATOM 562 N N . CYS A 1 71 ? -8.218 -2.109 -0.026 1.00 89.12 71 CYS A N 1
ATOM 563 C CA . CYS A 1 71 ? -9.288 -3.009 -0.450 1.00 89.12 71 CYS A CA 1
ATOM 564 C C . CYS A 1 71 ? -9.580 -4.098 0.590 1.00 89.12 71 CYS A C 1
ATOM 566 O O . CYS A 1 71 ? -10.740 -4.302 0.950 1.00 89.12 71 CYS A O 1
ATOM 568 N N . PHE A 1 72 ? -8.556 -4.779 1.111 1.00 88.06 72 PHE A N 1
ATOM 569 C CA . PHE A 1 72 ? -8.747 -5.816 2.124 1.00 88.06 72 PHE A CA 1
ATOM 570 C C . PHE A 1 72 ? -9.283 -5.239 3.431 1.00 88.06 72 PHE A C 1
ATOM 572 O O . PHE A 1 72 ? -10.248 -5.767 3.982 1.00 88.06 72 PHE A O 1
ATOM 579 N N . SER A 1 73 ? -8.721 -4.124 3.893 1.00 86.44 73 SER A N 1
ATOM 580 C CA . SER A 1 73 ? -9.211 -3.388 5.056 1.00 86.44 73 SER A CA 1
ATOM 581 C C . SER A 1 73 ? -10.672 -2.948 4.893 1.00 86.44 73 SER A C 1
ATOM 583 O O . SER A 1 73 ? -11.465 -3.079 5.826 1.00 86.44 73 SER A O 1
ATOM 585 N N . TYR A 1 74 ? -11.067 -2.507 3.696 1.00 85.44 74 TYR A N 1
ATOM 586 C CA . TYR A 1 74 ? -12.446 -2.132 3.386 1.00 85.44 74 TYR A CA 1
ATOM 587 C C . TYR A 1 74 ? -13.399 -3.318 3.451 1.00 85.44 74 TYR A C 1
ATOM 589 O O . TYR A 1 74 ? -14.419 -3.241 4.135 1.00 85.44 74 TYR A O 1
ATOM 597 N N . VAL A 1 75 ? -13.056 -4.426 2.793 1.00 86.50 75 VAL A N 1
ATOM 598 C CA . VAL A 1 75 ? -13.876 -5.645 2.803 1.00 86.50 75 VAL A CA 1
ATOM 599 C C . VAL A 1 75 ? -14.048 -6.169 4.228 1.00 86.50 75 VAL A C 1
ATOM 601 O O . VAL A 1 75 ? -15.167 -6.477 4.638 1.00 86.50 75 VAL A O 1
ATOM 604 N N . ILE A 1 76 ? -12.968 -6.208 5.011 1.00 84.25 76 ILE A N 1
ATOM 605 C CA . ILE A 1 76 ? -13.003 -6.628 6.417 1.00 84.25 76 ILE A CA 1
ATOM 606 C C . ILE A 1 76 ? -13.913 -5.709 7.232 1.00 84.25 76 ILE A C 1
ATOM 608 O O . ILE A 1 76 ? -14.787 -6.192 7.952 1.00 84.25 76 ILE A O 1
ATOM 612 N N . THR A 1 77 ? -13.758 -4.393 7.086 1.00 83.19 77 THR A N 1
ATOM 613 C CA . THR A 1 77 ? -14.563 -3.409 7.815 1.00 83.19 77 THR A CA 1
ATOM 614 C C . THR A 1 77 ? -16.046 -3.528 7.471 1.00 83.19 77 THR A C 1
ATOM 616 O O . THR A 1 77 ? -16.880 -3.526 8.373 1.00 83.19 77 THR A O 1
ATOM 619 N N . GLN A 1 78 ? -16.402 -3.685 6.194 1.00 82.62 78 GLN A N 1
ATOM 620 C CA . GLN A 1 78 ? -17.798 -3.875 5.781 1.00 82.62 78 GLN A CA 1
ATOM 621 C C . GLN A 1 78 ? -18.378 -5.188 6.313 1.00 82.62 78 GLN A C 1
ATOM 623 O O . GLN A 1 78 ? -19.474 -5.194 6.865 1.00 82.62 78 GLN A O 1
ATOM 628 N N . THR A 1 79 ? -17.619 -6.283 6.229 1.00 80.69 79 THR A N 1
ATOM 629 C CA . THR A 1 79 ? -18.053 -7.592 6.743 1.00 80.69 79 THR A CA 1
ATOM 630 C C . THR A 1 79 ? -18.259 -7.551 8.258 1.00 80.69 79 THR A C 1
ATOM 632 O O . THR A 1 79 ? -19.223 -8.112 8.764 1.00 80.69 79 THR A O 1
ATOM 635 N N . SER A 1 80 ? -17.404 -6.826 8.986 1.00 73.50 80 SER A N 1
ATOM 636 C CA . SER A 1 80 ? -17.530 -6.662 10.439 1.00 73.50 80 SER A CA 1
ATOM 637 C C . SER A 1 80 ? -18.724 -5.810 10.877 1.00 73.50 80 SER A C 1
ATOM 639 O O . SER A 1 80 ? -19.135 -5.911 12.023 1.00 73.50 80 SER A O 1
ATOM 641 N N . LYS A 1 81 ? -19.273 -4.966 9.991 1.00 69.94 81 LYS A N 1
ATOM 642 C CA . LYS A 1 81 ? -20.468 -4.146 10.264 1.00 69.94 81 LYS A CA 1
ATOM 643 C C . LYS A 1 81 ? -21.780 -4.877 9.982 1.00 69.94 81 LYS A C 1
ATOM 645 O O . LYS A 1 81 ? -22.826 -4.422 10.430 1.00 69.94 81 LYS A O 1
ATOM 650 N N . LEU A 1 82 ? -21.730 -5.944 9.186 1.00 63.66 82 LEU A N 1
ATOM 651 C CA . LEU A 1 82 ? -22.894 -6.744 8.795 1.00 63.66 82 LEU A CA 1
ATOM 652 C C . LEU A 1 82 ? -23.214 -7.868 9.792 1.00 63.66 82 LEU A C 1
ATOM 654 O O . LEU A 1 82 ? -24.249 -8.514 9.645 1.00 63.66 82 LEU A O 1
ATOM 658 N N . ASN A 1 83 ? -22.331 -8.104 10.762 1.00 52.97 83 ASN A N 1
ATOM 659 C CA . ASN A 1 83 ? -22.393 -9.181 11.748 1.00 52.97 83 ASN A CA 1
ATOM 660 C C . ASN A 1 83 ? -22.521 -8.587 13.154 1.00 52.97 83 ASN A C 1
ATOM 662 O O . ASN A 1 83 ? -23.258 -9.169 13.976 1.00 52.97 83 ASN A O 1
#

Radius of gyration: 15.37 Å; chains: 1; bounding box: 36×30×40 Å